Protein AF-A0A2L0UEU4-F1 (afdb_monomer_lite)

Foldseek 3Di:
DPPPCVQNPQKDKWKKQWDCPVVDAADFQFFKDFPNDGFWTWHDWDQDPPSGTMTMIIGGLPDDLQTWIWGDHPPDIITIHIDDPDHSPPRPPDDDPPDDPDDDD

Secondary structure (DSSP, 8-state):
--STTSSS-SEEEEEEEEP-TTSS-PPTTPEEEETTEEEEEEEEEEEETTTEEEEEEEEETTS-TT--EEEEETTEEEEEEEE-SS-TTTT--S-----------

Sequence (105 aa):
ARVHNLGHPPRRLTFLHLDGSQHTLPAPGSAVLSEGRTVGRVTSVGHHYEMGPIALAVLKRSVDASADLLVQDGEEAYAAAQEVIVAPDVGQVVGRATGFLRAPR

pLDDT: mean 87.71, std 14.93, range [52.97, 98.81]

InterPro domains:
  IPR013977 Aminomethyltransferase, C-terminal domain [PF08669] (11-79)
  IPR029043 Glycine cleavage T-protein/YgfZ, C-terminal [SSF101790] (11-80)

Radius of gyration: 18.19 Å; chains: 1; bounding box: 45×63×27 Å

Structure (mmCIF, N/CA/C/O backbone):
data_AF-A0A2L0UEU4-F1
#
_entry.id   AF-A0A2L0UEU4-F1
#
loop_
_atom_site.group_PDB
_atom_site.id
_atom_site.type_symbol
_atom_site.label_atom_id
_atom_site.label_alt_id
_atom_site.label_comp_id
_atom_site.label_asym_id
_atom_site.label_entity_id
_atom_site.label_seq_id
_atom_site.pdbx_PDB_ins_code
_atom_site.Cartn_x
_atom_site.Cartn_y
_atom_site.Cartn_z
_atom_site.occupancy
_atom_site.B_iso_or_equiv
_atom_site.auth_seq_id
_atom_site.auth_comp_id
_atom_site.auth_asym_id
_atom_site.auth_atom_id
_atom_site.pdbx_PDB_model_num
ATOM 1 N N . ALA A 1 1 ? -11.801 -21.118 14.857 1.00 52.97 1 ALA A N 1
ATOM 2 C CA . ALA A 1 1 ? -11.381 -20.517 13.571 1.00 52.97 1 ALA A CA 1
ATOM 3 C C . ALA A 1 1 ? -10.178 -21.229 12.907 1.00 52.97 1 ALA A C 1
ATOM 5 O O . ALA A 1 1 ? -9.324 -20.567 12.340 1.00 52.97 1 ALA A O 1
ATOM 6 N N . ARG A 1 2 ? -10.082 -22.575 12.937 1.00 58.53 2 ARG A N 1
ATOM 7 C CA . ARG A 1 2 ? -8.876 -23.303 12.463 1.00 58.53 2 ARG A CA 1
ATOM 8 C C . ARG A 1 2 ? -9.044 -24.047 11.128 1.00 58.53 2 ARG A C 1
ATOM 10 O O . ARG A 1 2 ? -8.053 -24.388 10.507 1.00 58.53 2 ARG A O 1
ATOM 17 N N . VAL A 1 3 ? -10.285 -24.278 10.692 1.00 63.97 3 VAL A N 1
ATOM 18 C CA . VAL A 1 3 ? -10.609 -25.143 9.538 1.00 63.97 3 VAL A CA 1
ATOM 19 C C . VAL A 1 3 ? -10.959 -24.389 8.252 1.00 63.97 3 VAL A C 1
ATOM 21 O O . VAL A 1 3 ? -10.728 -24.916 7.175 1.00 63.97 3 VAL A O 1
ATOM 24 N N . HIS A 1 4 ? -11.459 -23.152 8.328 1.00 54.06 4 HIS A N 1
ATOM 25 C CA . HIS A 1 4 ? -11.887 -22.406 7.131 1.00 54.06 4 HIS A CA 1
ATOM 26 C C . HIS A 1 4 ? -10.735 -21.784 6.322 1.00 54.06 4 HIS A C 1
ATOM 28 O O . HIS A 1 4 ? -10.936 -21.450 5.164 1.00 54.06 4 HIS A O 1
ATOM 34 N N . ASN A 1 5 ? -9.536 -21.664 6.901 1.00 56.25 5 ASN A N 1
ATOM 35 C CA . ASN A 1 5 ? -8.339 -21.159 6.212 1.00 56.25 5 ASN A CA 1
ATOM 36 C C . ASN A 1 5 ? -7.337 -22.281 5.893 1.00 56.25 5 ASN A C 1
ATOM 38 O O . ASN A 1 5 ? -6.158 -22.010 5.673 1.00 56.25 5 ASN A O 1
ATOM 42 N N . LEU A 1 6 ? -7.757 -23.553 5.941 1.00 64.88 6 LEU A N 1
ATOM 43 C CA . LEU A 1 6 ? -6.834 -24.660 5.706 1.00 64.88 6 LEU A CA 1
ATOM 44 C C . LEU A 1 6 ? -6.336 -24.611 4.254 1.00 64.88 6 LEU A C 1
ATOM 46 O O . LEU A 1 6 ? -7.121 -24.664 3.312 1.00 64.88 6 LEU A O 1
ATOM 50 N N . GLY A 1 7 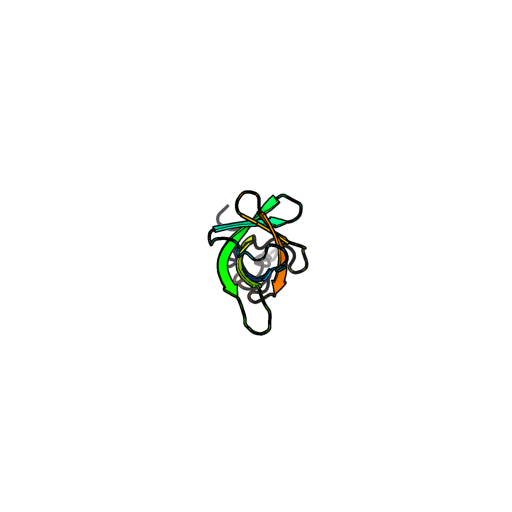? -5.024 -24.455 4.096 1.00 72.00 7 GLY A N 1
ATOM 51 C CA . GLY A 1 7 ? -4.369 -24.235 2.810 1.00 72.00 7 GLY A CA 1
ATOM 52 C C . GLY A 1 7 ? -4.214 -22.762 2.441 1.00 72.00 7 GLY A C 1
ATOM 53 O O . GLY A 1 7 ? -3.199 -22.430 1.850 1.00 72.00 7 GLY A O 1
ATOM 54 N N . HIS A 1 8 ? -5.126 -21.876 2.849 1.00 78.06 8 HIS A N 1
ATOM 55 C CA . HIS A 1 8 ? -5.220 -20.504 2.343 1.00 78.06 8 HIS A CA 1
ATOM 56 C C . HIS A 1 8 ? -4.707 -19.469 3.364 1.00 78.06 8 HIS A C 1
ATOM 58 O O . HIS A 1 8 ? -5.430 -19.131 4.310 1.00 78.06 8 HIS A O 1
ATOM 64 N N . PRO A 1 9 ? -3.468 -18.945 3.222 1.00 87.00 9 PRO A N 1
ATOM 65 C CA . PRO A 1 9 ? -2.913 -18.004 4.189 1.00 87.00 9 PRO A CA 1
ATOM 66 C C . PRO A 1 9 ? -3.790 -16.747 4.291 1.00 87.00 9 PRO A C 1
ATOM 68 O O . PRO A 1 9 ? -4.137 -16.172 3.262 1.00 87.00 9 PRO A O 1
ATOM 71 N N . PRO A 1 10 ? -4.114 -16.242 5.495 1.00 90.94 10 PRO A N 1
ATOM 72 C CA . PRO A 1 10 ? -5.080 -15.147 5.677 1.00 90.94 10 PRO A CA 1
ATOM 73 C C . PRO A 1 10 ? -4.600 -13.780 5.152 1.00 90.94 10 PRO A C 1
ATOM 75 O O . PRO A 1 10 ? -5.341 -12.794 5.189 1.00 90.94 10 PRO A O 1
ATOM 78 N N . ARG A 1 11 ? -3.348 -13.700 4.691 1.00 94.94 11 ARG A N 1
ATOM 79 C CA . ARG A 1 11 ? -2.706 -12.496 4.169 1.00 94.94 11 ARG A CA 1
ATOM 80 C C . ARG A 1 11 ? -1.970 -12.798 2.865 1.00 94.94 11 ARG A C 1
ATOM 82 O O . ARG A 1 11 ? -1.557 -13.937 2.641 1.00 94.94 11 ARG A O 1
ATOM 89 N N . ARG A 1 12 ? -1.806 -11.773 2.032 1.00 95.38 12 ARG A N 1
ATOM 90 C CA . ARG A 1 12 ? -1.031 -11.816 0.785 1.00 95.38 12 ARG A CA 1
ATOM 91 C C . ARG A 1 12 ? 0.038 -10.728 0.787 1.00 95.38 12 ARG A C 1
ATOM 93 O O . ARG A 1 12 ? -0.162 -9.687 1.413 1.00 95.38 12 ARG A O 1
ATOM 100 N N . LEU A 1 13 ? 1.146 -10.982 0.098 1.00 96.81 13 LEU A N 1
ATOM 101 C CA . LEU A 1 13 ? 2.130 -9.952 -0.223 1.00 96.81 13 LEU A CA 1
ATOM 102 C C . LEU A 1 13 ? 1.624 -9.154 -1.432 1.00 96.81 13 LEU A C 1
ATOM 104 O O . LEU A 1 13 ? 0.986 -9.706 -2.330 1.00 96.81 13 LEU A O 1
ATOM 108 N N . THR A 1 14 ? 1.861 -7.853 -1.439 1.00 97.75 14 THR A N 1
ATOM 109 C CA . THR A 1 14 ? 1.411 -6.933 -2.485 1.00 97.75 14 THR A CA 1
ATOM 110 C C . THR A 1 14 ? 2.491 -5.887 -2.712 1.00 97.75 14 THR A C 1
ATOM 112 O O . THR A 1 14 ? 3.128 -5.445 -1.753 1.00 97.75 14 THR A O 1
ATOM 115 N N . PHE A 1 15 ? 2.711 -5.533 -3.973 1.00 98.19 15 PHE A N 1
ATOM 116 C CA . PHE A 1 15 ? 3.566 -4.419 -4.356 1.00 98.19 15 PHE A CA 1
ATOM 117 C C . PHE A 1 15 ? 2.708 -3.153 -4.419 1.00 98.19 15 PHE A C 1
ATOM 119 O O . PHE A 1 15 ? 1.551 -3.215 -4.830 1.00 98.19 15 PHE A O 1
ATOM 126 N N . LEU A 1 16 ? 3.236 -2.027 -3.953 1.00 98.25 16 LEU A N 1
ATOM 127 C CA . LEU A 1 16 ? 2.536 -0.752 -3.894 1.00 98.25 16 LEU A CA 1
ATOM 128 C C . LEU A 1 16 ? 3.317 0.305 -4.664 1.00 98.25 16 LEU A C 1
ATOM 130 O O . LEU A 1 16 ? 4.502 0.516 -4.401 1.00 98.25 16 LEU A O 1
ATOM 134 N N . HIS A 1 17 ? 2.616 1.000 -5.550 1.00 97.69 17 HIS A N 1
ATOM 135 C CA . HIS A 1 17 ? 3.052 2.275 -6.108 1.00 97.69 17 HIS A CA 1
ATOM 136 C C . HIS A 1 17 ? 2.574 3.369 -5.169 1.00 97.69 17 HIS A C 1
ATOM 138 O O . HIS A 1 17 ? 1.370 3.463 -4.929 1.00 97.69 17 HIS A O 1
ATOM 144 N N . LEU A 1 18 ? 3.495 4.144 -4.607 1.00 97.38 18 LEU A N 1
ATOM 145 C CA . LEU A 1 18 ? 3.164 5.229 -3.692 1.00 97.38 18 LEU A CA 1
ATOM 146 C C . LEU A 1 18 ? 3.153 6.547 -4.459 1.00 97.38 18 LEU A C 1
ATOM 148 O O . LEU A 1 18 ? 4.017 6.792 -5.304 1.00 97.38 18 LEU A O 1
ATOM 152 N N . ASP A 1 19 ? 2.205 7.419 -4.141 1.00 93.44 19 ASP A N 1
ATOM 153 C CA . ASP A 1 19 ? 2.297 8.792 -4.605 1.00 93.44 19 ASP A CA 1
ATOM 154 C C . ASP A 1 19 ? 3.504 9.475 -3.932 1.00 93.44 19 ASP A C 1
ATOM 156 O O . ASP A 1 19 ? 3.783 9.288 -2.746 1.00 93.44 19 ASP A O 1
ATOM 160 N N . GLY A 1 20 ? 4.267 10.229 -4.724 1.00 85.75 20 GLY A N 1
ATOM 161 C CA . GLY A 1 20 ? 5.480 10.911 -4.274 1.00 85.75 20 GLY A CA 1
ATOM 162 C C . GLY A 1 20 ? 5.278 12.341 -3.783 1.00 85.75 20 GLY A C 1
ATOM 163 O O . GLY A 1 20 ? 6.267 13.057 -3.644 1.00 85.75 20 GLY A O 1
ATOM 164 N N . SER A 1 21 ? 4.043 12.791 -3.555 1.00 85.44 21 SER A N 1
ATOM 165 C CA . SER A 1 21 ? 3.735 14.185 -3.202 1.00 85.44 21 SER A CA 1
ATOM 166 C C . SER A 1 21 ? 4.365 14.624 -1.879 1.00 85.44 21 SER A C 1
ATOM 168 O O . SER A 1 21 ? 4.777 15.777 -1.743 1.00 85.44 21 SER A O 1
ATOM 170 N N . GLN A 1 22 ? 4.538 13.692 -0.941 1.00 83.88 22 GLN A N 1
ATOM 171 C CA . GLN A 1 22 ? 5.123 13.962 0.370 1.00 83.88 22 GLN A CA 1
ATOM 172 C C . GLN A 1 22 ? 6.648 14.156 0.329 1.00 83.88 22 GLN A C 1
ATOM 174 O O . GLN A 1 22 ? 7.223 14.620 1.307 1.00 83.88 22 GLN A O 1
ATOM 179 N N . HIS A 1 23 ? 7.322 13.832 -0.787 1.00 86.38 23 HIS A N 1
ATOM 180 C CA . HIS A 1 23 ? 8.794 13.850 -0.936 1.00 86.38 23 HIS A CA 1
ATOM 181 C C . HIS A 1 23 ? 9.564 13.013 0.109 1.00 86.38 23 HIS A C 1
ATOM 183 O O . HIS A 1 23 ? 10.795 13.034 0.156 1.00 86.38 23 HIS A O 1
ATOM 189 N 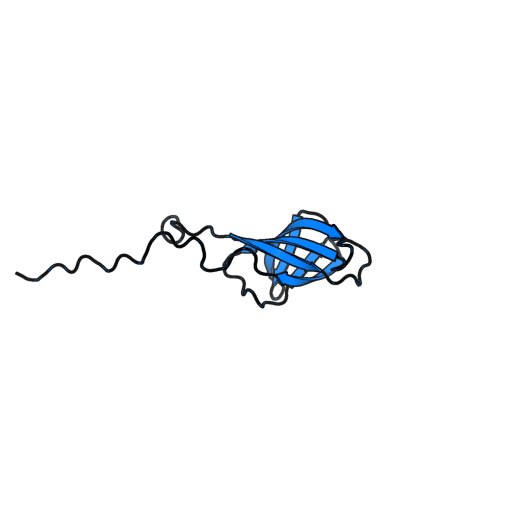N . THR A 1 24 ? 8.839 12.260 0.926 1.00 93.12 24 THR A N 1
ATOM 190 C CA . THR A 1 24 ? 9.301 11.326 1.943 1.00 93.12 24 THR A CA 1
ATOM 191 C C . THR A 1 24 ? 8.860 9.916 1.557 1.00 93.12 24 THR A C 1
ATOM 193 O O . THR A 1 24 ? 8.138 9.704 0.578 1.00 93.12 24 THR A O 1
ATOM 196 N N . LEU A 1 25 ? 9.336 8.928 2.309 1.00 95.62 25 LEU A N 1
ATOM 197 C CA . LEU A 1 25 ? 8.896 7.546 2.194 1.00 95.62 25 LEU A CA 1
ATOM 198 C C . LEU A 1 25 ? 8.323 7.103 3.540 1.00 95.62 25 LEU A C 1
ATOM 200 O O . LEU A 1 25 ? 8.943 7.401 4.564 1.00 95.62 25 LEU A O 1
ATOM 204 N N . PRO A 1 26 ? 7.224 6.329 3.551 1.00 97.44 26 PRO A N 1
ATOM 205 C CA . PRO A 1 26 ? 6.706 5.773 4.789 1.00 97.44 26 PRO A CA 1
ATOM 206 C C . PRO A 1 26 ? 7.715 4.797 5.402 1.00 97.44 26 PRO A C 1
ATOM 208 O O . PRO A 1 26 ? 8.429 4.074 4.700 1.00 97.44 26 PRO A O 1
ATOM 211 N N . ALA A 1 27 ? 7.734 4.698 6.725 1.00 97.69 27 ALA A N 1
ATOM 212 C CA . ALA A 1 27 ? 8.549 3.723 7.429 1.00 97.69 27 ALA A CA 1
ATOM 213 C C . ALA A 1 27 ? 8.006 2.288 7.250 1.00 97.69 27 ALA A C 1
ATOM 215 O O . ALA A 1 27 ? 6.786 2.068 7.186 1.00 97.69 27 ALA A O 1
ATOM 216 N N . PRO A 1 28 ? 8.871 1.255 7.252 1.00 98.31 28 PRO A N 1
ATOM 217 C CA . PRO A 1 28 ? 8.433 -0.122 7.451 1.00 98.31 28 PRO A CA 1
ATOM 218 C C . PRO A 1 28 ? 7.564 -0.258 8.709 1.00 98.31 28 PRO A C 1
ATOM 220 O O . PRO A 1 28 ? 7.905 0.240 9.778 1.00 98.31 28 PRO A O 1
ATOM 223 N N . GLY A 1 29 ? 6.436 -0.956 8.592 1.00 98.50 29 GLY A N 1
ATOM 224 C CA . GLY A 1 29 ? 5.437 -1.076 9.656 1.00 98.50 29 GLY A CA 1
ATOM 225 C C . GLY A 1 29 ? 4.267 -0.094 9.552 1.00 98.50 29 GLY A C 1
ATOM 226 O O . GLY A 1 29 ? 3.241 -0.358 10.190 1.00 98.50 29 GLY A O 1
ATOM 227 N N . SER A 1 30 ? 4.372 0.946 8.712 1.00 98.56 30 SER A N 1
ATOM 228 C CA . SER A 1 30 ? 3.288 1.897 8.425 1.00 98.56 30 SER A CA 1
ATOM 229 C C . SER A 1 30 ? 1.986 1.186 8.064 1.00 98.56 30 SER A C 1
ATOM 231 O O . SER A 1 30 ? 1.980 0.141 7.396 1.00 98.56 30 SER A O 1
ATOM 233 N N . ALA A 1 31 ? 0.869 1.721 8.554 1.00 98.69 31 ALA A N 1
ATOM 234 C CA . ALA A 1 31 ? -0.433 1.085 8.416 1.00 98.69 31 ALA A CA 1
ATOM 235 C C . ALA A 1 31 ? -0.962 1.269 6.994 1.00 98.69 31 ALA A C 1
ATOM 237 O O . ALA A 1 31 ? -0.977 2.377 6.478 1.00 98.69 31 ALA A O 1
ATOM 238 N N . VAL A 1 32 ? -1.455 0.192 6.381 1.00 98.75 32 VAL A N 1
ATOM 239 C CA . VAL A 1 32 ? -2.163 0.286 5.098 1.00 98.75 32 VAL A CA 1
ATOM 240 C C . VAL A 1 32 ? -3.657 0.286 5.366 1.00 98.75 32 VAL A C 1
ATOM 242 O O . VAL A 1 32 ? -4.160 -0.622 6.041 1.00 98.75 32 VAL A O 1
ATOM 245 N N . LEU A 1 33 ? -4.357 1.289 4.852 1.00 98.69 33 LEU A N 1
ATOM 246 C CA . LEU A 1 33 ? -5.783 1.512 5.028 1.00 98.69 33 LEU A CA 1
ATOM 247 C C . LEU A 1 33 ? -6.537 1.325 3.714 1.00 98.69 33 LEU A C 1
ATOM 249 O O . LEU A 1 33 ? -6.043 1.678 2.652 1.00 98.69 33 LEU A O 1
ATOM 253 N N . SER A 1 34 ? -7.754 0.802 3.823 1.00 98.25 34 SER A N 1
ATOM 254 C CA . SER A 1 34 ? -8.769 0.765 2.769 1.00 98.25 34 SER A CA 1
ATOM 255 C C . SER A 1 34 ? -10.045 1.314 3.390 1.00 98.25 34 SER A C 1
ATOM 257 O O . SER A 1 34 ? -10.433 0.845 4.464 1.00 98.25 34 SER A O 1
ATOM 259 N N . GLU A 1 35 ? -10.656 2.327 2.775 1.00 96.50 35 GLU A N 1
ATOM 260 C CA . GLU A 1 35 ? -11.863 2.989 3.309 1.00 96.50 35 GLU A CA 1
ATOM 261 C C . GLU A 1 35 ? -11.718 3.394 4.796 1.00 96.50 35 GLU A C 1
ATOM 263 O O . GLU A 1 35 ? -12.593 3.161 5.632 1.00 96.50 35 GLU A O 1
ATOM 268 N N . GLY A 1 36 ? -10.543 3.918 5.169 1.00 96.69 36 GLY A N 1
ATOM 269 C CA . GLY A 1 36 ? -10.231 4.344 6.540 1.00 96.69 36 GLY A CA 1
ATOM 270 C C . GLY A 1 36 ? -9.980 3.214 7.550 1.00 96.69 36 GLY A C 1
ATOM 271 O O . GLY A 1 36 ? -9.747 3.483 8.727 1.00 96.69 36 GLY A O 1
ATOM 272 N N . ARG A 1 37 ? -9.995 1.940 7.137 1.00 98.00 37 ARG A N 1
ATOM 273 C CA . ARG A 1 37 ? -9.750 0.788 8.023 1.00 98.00 37 ARG A CA 1
ATOM 274 C C . ARG A 1 37 ? -8.393 0.164 7.757 1.00 98.00 37 ARG A C 1
ATOM 276 O O . ARG A 1 37 ? -8.061 -0.132 6.617 1.00 98.00 37 ARG A O 1
ATOM 283 N N . THR A 1 38 ? -7.643 -0.157 8.811 1.00 98.50 38 THR A N 1
ATOM 284 C CA . THR A 1 38 ? -6.359 -0.855 8.661 1.00 98.50 38 THR A CA 1
ATOM 285 C C . THR A 1 38 ? -6.550 -2.271 8.111 1.00 98.50 38 THR A C 1
ATOM 287 O O . THR A 1 38 ? -7.147 -3.160 8.741 1.00 98.50 38 THR A O 1
ATOM 290 N N . VAL A 1 39 ? -5.981 -2.513 6.938 1.00 98.50 39 VAL A N 1
ATOM 291 C CA . VAL A 1 39 ? -6.035 -3.787 6.219 1.00 98.50 39 VAL A CA 1
ATOM 292 C C . VAL A 1 39 ? -4.681 -4.474 6.096 1.00 98.50 39 VAL A C 1
ATOM 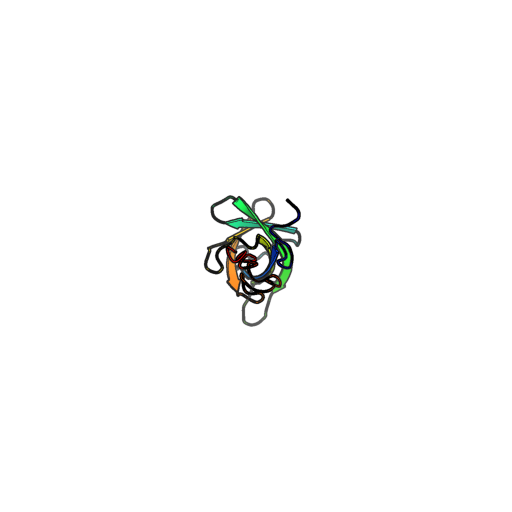294 O O . VAL A 1 39 ? -4.639 -5.679 5.858 1.00 98.50 39 VAL A O 1
ATOM 297 N N . GLY A 1 40 ? -3.579 -3.773 6.338 1.00 98.44 40 GLY A N 1
ATOM 298 C CA . GLY A 1 40 ? -2.245 -4.344 6.220 1.00 98.44 40 GLY A CA 1
ATOM 299 C C . GLY A 1 40 ? -1.167 -3.474 6.838 1.00 98.44 40 GLY A C 1
ATOM 300 O O . GLY A 1 40 ? -1.462 -2.537 7.580 1.00 98.44 40 GLY A O 1
ATOM 301 N N . ARG A 1 41 ? 0.084 -3.828 6.552 1.00 98.81 41 ARG A N 1
ATOM 302 C CA . ARG A 1 41 ? 1.262 -3.040 6.920 1.00 98.81 41 ARG A CA 1
ATOM 303 C C . ARG A 1 41 ? 2.312 -3.102 5.826 1.00 98.81 41 ARG A C 1
ATOM 305 O O . ARG A 1 41 ? 2.456 -4.141 5.176 1.00 98.81 41 ARG A O 1
ATOM 312 N N . VAL A 1 42 ? 3.043 -2.009 5.685 1.00 98.69 42 VAL A N 1
ATOM 313 C CA . VAL A 1 42 ? 4.247 -1.915 4.862 1.00 98.69 42 VAL A CA 1
ATOM 314 C C . VAL A 1 42 ? 5.364 -2.761 5.477 1.00 98.69 42 VAL A C 1
ATOM 316 O O . VAL A 1 42 ? 5.480 -2.864 6.697 1.00 98.69 42 VAL A O 1
ATOM 319 N N . THR A 1 43 ? 6.173 -3.390 4.631 1.00 98.50 43 THR A N 1
ATOM 320 C CA . THR A 1 43 ? 7.275 -4.287 5.019 1.00 98.50 43 THR A CA 1
ATOM 321 C C . THR A 1 43 ? 8.632 -3.781 4.552 1.00 98.50 43 THR A C 1
ATOM 323 O O . THR A 1 43 ? 9.585 -3.813 5.322 1.00 98.50 43 THR A O 1
ATOM 326 N N . SER A 1 44 ? 8.715 -3.274 3.325 1.00 98.19 44 SER A N 1
ATOM 327 C CA . SER A 1 44 ? 9.899 -2.622 2.772 1.00 98.19 44 SER A CA 1
ATOM 328 C C . SER A 1 44 ? 9.471 -1.483 1.856 1.00 98.19 44 SER A C 1
ATOM 330 O O . SER A 1 44 ? 8.352 -1.494 1.340 1.00 98.19 44 SER A O 1
ATOM 332 N N . VAL A 1 45 ? 10.348 -0.496 1.687 1.00 97.94 45 VAL A N 1
ATOM 333 C CA . VAL A 1 45 ? 10.085 0.736 0.931 1.00 97.94 45 VAL A CA 1
ATOM 334 C C . VAL A 1 45 ? 11.365 1.165 0.223 1.00 97.94 45 VAL A C 1
ATOM 336 O O . VAL A 1 45 ? 12.460 0.895 0.722 1.00 97.94 45 VAL A O 1
ATOM 339 N N . GLY A 1 46 ? 11.241 1.818 -0.929 1.00 96.38 46 GLY A N 1
ATOM 340 C CA . GLY A 1 46 ? 12.375 2.400 -1.636 1.00 96.38 46 GLY A CA 1
ATOM 341 C C . GLY A 1 46 ? 11.965 3.365 -2.744 1.00 96.38 46 GLY A C 1
ATOM 342 O O . GLY A 1 46 ? 10.801 3.439 -3.132 1.00 96.38 46 GLY A O 1
ATOM 343 N N . HIS A 1 47 ? 12.953 4.087 -3.271 1.00 95.62 47 HIS A N 1
ATOM 344 C CA . HIS A 1 47 ? 12.812 4.860 -4.502 1.00 95.62 47 HIS A CA 1
ATOM 345 C C . HIS A 1 47 ? 13.326 4.042 -5.683 1.00 95.62 47 HIS A C 1
ATOM 347 O O . HIS A 1 47 ? 14.516 3.738 -5.774 1.00 95.62 47 HIS A O 1
ATOM 353 N N . HIS A 1 48 ? 12.426 3.699 -6.594 1.00 95.81 48 HIS A N 1
ATOM 354 C CA . HIS A 1 48 ? 12.761 3.132 -7.886 1.00 95.81 48 HIS A CA 1
ATOM 355 C C . HIS A 1 48 ? 13.105 4.248 -8.877 1.00 95.81 48 HIS A C 1
ATOM 357 O O . HIS A 1 48 ? 12.440 5.281 -8.918 1.00 95.81 48 HIS A O 1
ATOM 363 N N . TYR A 1 49 ? 14.126 4.032 -9.705 1.00 93.38 49 TYR A N 1
ATOM 364 C CA . TYR A 1 49 ? 14.639 5.064 -10.610 1.00 93.38 49 TYR A CA 1
ATOM 365 C C . TYR A 1 49 ? 13.637 5.458 -11.715 1.00 93.38 49 TYR A C 1
ATOM 367 O O . TYR A 1 49 ? 13.535 6.630 -12.052 1.00 93.38 49 TYR A O 1
ATOM 375 N N . GLU A 1 50 ? 12.876 4.496 -12.249 1.00 94.50 50 GLU A N 1
ATOM 376 C CA . GLU A 1 50 ? 11.786 4.751 -13.211 1.00 94.50 50 GLU A CA 1
ATOM 377 C C . GLU A 1 50 ? 10.414 4.946 -12.549 1.00 94.50 50 GLU A C 1
ATOM 379 O O . GLU A 1 50 ? 9.749 5.945 -12.791 1.00 94.50 50 GLU A O 1
ATOM 384 N N . MET A 1 51 ? 9.979 3.993 -11.718 1.00 93.38 51 MET A N 1
ATOM 385 C CA . MET A 1 51 ? 8.638 3.988 -11.119 1.00 93.38 51 MET A CA 1
ATOM 386 C C . MET A 1 51 ? 8.454 5.006 -9.982 1.00 93.38 51 MET A C 1
ATOM 388 O O . MET A 1 51 ? 7.327 5.250 -9.565 1.00 93.38 51 MET A O 1
ATOM 392 N N . GLY A 1 52 ? 9.533 5.594 -9.456 1.00 94.50 52 GLY A N 1
ATOM 393 C CA . GLY A 1 52 ? 9.458 6.497 -8.312 1.00 94.50 52 GLY A CA 1
ATOM 394 C C . GLY A 1 52 ? 9.248 5.758 -6.977 1.00 94.50 52 GLY A C 1
ATOM 395 O O . GLY A 1 52 ? 9.836 4.696 -6.764 1.00 94.50 52 GLY A O 1
ATOM 396 N N . PRO A 1 53 ? 8.492 6.332 -6.026 1.00 97.06 53 PRO A N 1
ATOM 397 C CA . PRO A 1 53 ? 8.255 5.741 -4.705 1.00 97.06 53 PRO A CA 1
ATOM 398 C C . PRO A 1 53 ? 7.488 4.410 -4.760 1.00 97.06 53 PRO A C 1
ATOM 400 O O . PRO A 1 53 ? 6.371 4.335 -5.270 1.00 97.06 53 PRO A O 1
ATOM 403 N N . ILE A 1 54 ? 8.067 3.351 -4.187 1.00 97.62 54 ILE A N 1
ATOM 404 C CA . ILE A 1 54 ? 7.481 2.003 -4.175 1.00 97.62 54 ILE A CA 1
ATOM 405 C C . ILE A 1 54 ? 7.597 1.339 -2.801 1.00 97.62 54 ILE A C 1
ATOM 407 O O . ILE A 1 54 ? 8.498 1.638 -2.012 1.00 97.62 54 ILE A O 1
ATOM 411 N N . ALA A 1 55 ? 6.712 0.383 -2.521 1.00 98.38 55 ALA A N 1
ATOM 412 C CA . ALA A 1 55 ? 6.744 -0.402 -1.291 1.00 98.38 55 ALA A CA 1
ATOM 413 C C . ALA A 1 55 ? 6.252 -1.843 -1.475 1.00 98.38 55 ALA A C 1
ATOM 415 O O . ALA A 1 55 ? 5.507 -2.164 -2.395 1.00 98.38 55 ALA A O 1
ATOM 416 N N . LEU A 1 56 ? 6.619 -2.716 -0.538 1.00 98.56 56 LEU A N 1
ATOM 417 C CA . LEU A 1 56 ? 5.968 -4.008 -0.330 1.00 98.56 56 LEU A CA 1
ATOM 418 C C . LEU A 1 56 ? 5.098 -3.947 0.918 1.00 98.56 56 LEU A C 1
ATOM 420 O O . LEU A 1 56 ? 5.526 -3.452 1.963 1.00 98.56 56 LEU A O 1
ATOM 424 N N . ALA A 1 57 ? 3.916 -4.547 0.858 1.00 98.50 57 ALA A N 1
ATOM 425 C CA . ALA A 1 57 ? 3.007 -4.645 1.989 1.00 98.50 57 ALA A CA 1
ATOM 426 C C . ALA A 1 57 ? 2.394 -6.036 2.120 1.00 98.50 57 ALA A C 1
ATOM 428 O O . ALA A 1 57 ? 2.233 -6.778 1.152 1.00 98.50 57 ALA A O 1
ATOM 429 N N . VAL A 1 58 ? 1.997 -6.373 3.345 1.00 98.12 58 VAL A N 1
ATOM 430 C CA . VAL A 1 58 ? 1.219 -7.578 3.630 1.00 98.12 58 VAL A CA 1
ATOM 431 C C . VAL A 1 58 ? -0.204 -7.175 4.001 1.00 98.12 58 VAL A C 1
ATOM 433 O O . VAL A 1 58 ? -0.450 -6.619 5.080 1.00 98.12 58 VAL A O 1
ATOM 436 N N . LEU A 1 59 ? -1.153 -7.503 3.127 1.00 97.81 59 LEU A N 1
ATOM 437 C CA . LEU A 1 59 ? -2.565 -7.139 3.249 1.00 97.81 59 LEU A CA 1
ATOM 438 C C . LEU A 1 59 ? -3.416 -8.331 3.693 1.00 97.81 59 LEU A C 1
ATOM 440 O O . LEU A 1 59 ? -3.084 -9.489 3.423 1.00 97.81 59 LEU A O 1
ATOM 444 N N . LYS A 1 60 ? -4.540 -8.057 4.363 1.00 96.38 60 LYS A N 1
ATOM 445 C CA . LYS A 1 60 ? -5.633 -9.026 4.520 1.00 96.38 60 LYS A CA 1
ATOM 446 C C . LYS A 1 60 ? -6.041 -9.521 3.140 1.00 96.38 60 LYS A C 1
ATOM 448 O O . LYS A 1 60 ? -6.185 -8.741 2.206 1.00 96.38 60 LYS A O 1
ATOM 453 N N . ARG A 1 61 ? -6.280 -10.819 3.023 1.00 92.69 61 ARG A N 1
ATOM 454 C CA . ARG A 1 61 ? -6.617 -11.407 1.729 1.00 92.69 61 ARG A CA 1
ATOM 455 C C . ARG A 1 61 ? -7.966 -10.950 1.162 1.00 92.69 61 ARG A C 1
ATOM 457 O O . ARG A 1 61 ? -8.132 -10.935 -0.048 1.00 92.69 61 ARG A O 1
ATOM 464 N N . SER A 1 62 ? -8.890 -10.539 2.028 1.00 93.06 62 SER A N 1
ATOM 465 C CA . SER A 1 62 ? -10.206 -10.014 1.646 1.00 93.06 62 SER A CA 1
ATOM 466 C C . SER A 1 62 ? -10.169 -8.627 0.997 1.00 93.06 62 SER A C 1
ATOM 468 O O . SER A 1 62 ? -11.223 -8.115 0.644 1.00 93.06 62 SER A O 1
ATOM 470 N N . VAL A 1 63 ? -9.002 -7.980 0.918 1.00 96.19 63 VAL A N 1
ATOM 471 C CA . VAL A 1 63 ? -8.862 -6.671 0.272 1.00 96.19 63 VAL A CA 1
ATOM 472 C C . VAL A 1 63 ? -8.980 -6.854 -1.235 1.00 96.19 63 VAL A C 1
ATOM 474 O O . VAL A 1 63 ? -8.266 -7.676 -1.825 1.00 96.19 63 VAL A O 1
ATOM 477 N N . ASP A 1 64 ? -9.871 -6.084 -1.851 1.00 95.38 64 ASP A N 1
ATOM 478 C CA . ASP A 1 64 ? -10.008 -6.049 -3.301 1.00 95.38 64 ASP A CA 1
ATOM 479 C C . ASP A 1 64 ? -8.681 -5.604 -3.938 1.00 95.38 64 ASP A C 1
ATOM 481 O O . ASP A 1 6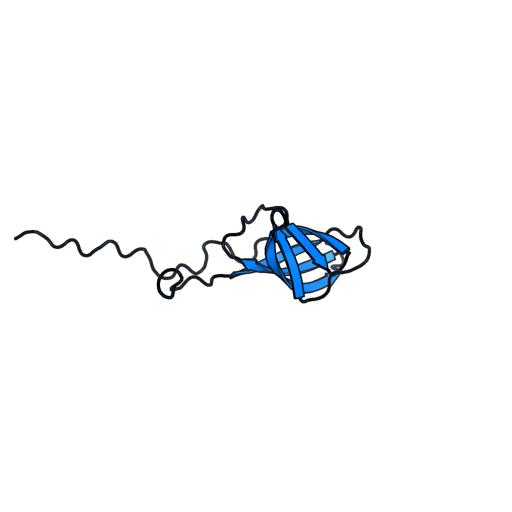4 ? -8.001 -4.720 -3.423 1.00 95.38 64 ASP A O 1
ATOM 485 N N . ALA A 1 65 ? -8.259 -6.268 -5.013 1.00 94.12 65 ALA A N 1
ATOM 486 C CA . ALA A 1 65 ? -6.982 -5.982 -5.668 1.00 94.12 65 ALA A CA 1
ATOM 487 C C . ALA A 1 65 ? -6.951 -4.623 -6.390 1.00 94.12 65 ALA A C 1
ATOM 489 O O . ALA A 1 65 ? -5.869 -4.119 -6.664 1.00 94.12 65 ALA A O 1
ATOM 490 N N . SER A 1 66 ? -8.116 -4.046 -6.673 1.00 94.88 66 SER A N 1
ATOM 491 C CA . SER A 1 66 ? -8.308 -2.729 -7.282 1.00 94.88 66 SER A CA 1
ATOM 492 C C . SER A 1 66 ? -8.696 -1.643 -6.276 1.00 94.88 66 SER A C 1
ATOM 494 O O . SER A 1 66 ? -8.910 -0.505 -6.675 1.00 94.88 66 SER A O 1
ATOM 496 N N . ALA A 1 67 ? -8.788 -1.970 -4.980 1.00 96.25 67 ALA A N 1
ATOM 497 C CA . ALA A 1 67 ? -9.100 -0.979 -3.956 1.00 96.25 67 ALA A CA 1
ATOM 498 C C . ALA A 1 67 ? -8.011 0.095 -3.869 1.00 96.25 67 ALA A C 1
ATOM 500 O O . ALA A 1 67 ? -6.823 -0.238 -3.776 1.00 96.25 67 ALA A O 1
ATOM 501 N N . ASP A 1 68 ? -8.446 1.353 -3.794 1.00 96.25 68 ASP A N 1
ATOM 502 C CA . ASP A 1 68 ? -7.597 2.484 -3.437 1.00 96.25 68 ASP A CA 1
ATOM 503 C C . ASP A 1 68 ? -7.135 2.343 -1.987 1.00 96.25 68 ASP A C 1
ATOM 505 O O . ASP A 1 68 ? -7.940 2.150 -1.064 1.00 96.25 68 ASP A O 1
ATOM 509 N N . LEU A 1 69 ? -5.822 2.435 -1.781 1.00 98.44 69 LEU A N 1
ATOM 510 C CA . LEU A 1 69 ? -5.215 2.318 -0.466 1.00 98.44 69 LEU A CA 1
ATOM 511 C C . LEU A 1 69 ? -4.557 3.628 -0.047 1.00 98.44 69 LEU A C 1
ATOM 513 O O . LEU A 1 69 ? -4.122 4.436 -0.864 1.00 98.44 69 LEU A O 1
ATOM 517 N N . LEU A 1 70 ? -4.441 3.794 1.265 1.00 98.38 70 LEU A N 1
ATOM 518 C CA . LEU A 1 70 ? -3.619 4.824 1.888 1.00 98.38 70 LEU A CA 1
ATOM 519 C C . LEU A 1 70 ? -2.588 4.148 2.780 1.00 98.38 70 LEU A C 1
ATOM 521 O O . LEU A 1 70 ? -2.935 3.286 3.591 1.00 98.38 70 LEU A O 1
ATOM 525 N N . VAL A 1 71 ? -1.326 4.536 2.659 1.00 98.44 71 VAL A N 1
ATOM 526 C CA . VAL A 1 71 ? -0.313 4.227 3.668 1.00 98.44 71 VAL A CA 1
ATOM 527 C C . VAL A 1 71 ? -0.278 5.388 4.649 1.00 98.44 71 VAL A C 1
ATOM 529 O O . VAL A 1 71 ? -0.076 6.519 4.232 1.00 98.44 71 VAL A O 1
ATOM 532 N N . GLN A 1 72 ? -0.482 5.112 5.933 1.00 98.19 72 GLN A N 1
ATOM 533 C CA . GLN A 1 72 ? -0.400 6.102 7.004 1.00 98.19 72 GLN A CA 1
ATOM 534 C C . GLN A 1 72 ? 0.873 5.881 7.816 1.00 98.19 72 GLN A C 1
ATOM 536 O O . GLN A 1 72 ? 1.062 4.794 8.384 1.00 98.19 72 GLN A O 1
ATOM 541 N N . ASP A 1 73 ? 1.685 6.929 7.909 1.00 97.56 73 ASP A N 1
ATOM 542 C CA . ASP A 1 73 ? 2.877 7.001 8.749 1.00 97.56 73 ASP A CA 1
ATOM 543 C C . ASP A 1 73 ? 2.836 8.273 9.605 1.00 97.56 73 ASP A C 1
ATOM 545 O O . ASP A 1 73 ? 3.020 9.385 9.117 1.00 97.56 73 ASP A O 1
ATOM 549 N N . GLY A 1 74 ? 2.515 8.127 10.893 1.00 95.62 74 GLY A N 1
ATOM 550 C CA . GLY A 1 74 ? 2.281 9.275 11.769 1.00 95.62 74 GLY A CA 1
ATOM 551 C C . GLY A 1 74 ? 1.166 10.184 11.236 1.00 95.62 74 GLY A C 1
ATOM 552 O O . GLY A 1 74 ? 0.022 9.747 11.091 1.00 95.62 74 GLY A O 1
ATOM 553 N N . GLU A 1 75 ? 1.505 11.443 10.965 1.00 94.62 75 GLU A N 1
ATOM 554 C CA . GLU A 1 75 ? 0.601 12.455 10.396 1.00 94.62 75 GLU A CA 1
ATOM 555 C C . GLU A 1 75 ? 0.608 12.468 8.858 1.00 94.62 75 GLU A C 1
ATOM 557 O O . GLU A 1 75 ? -0.255 13.096 8.245 1.00 94.62 75 GLU A O 1
ATOM 562 N N . GLU A 1 76 ? 1.539 11.750 8.226 1.00 95.69 76 GLU A N 1
ATOM 563 C CA . GLU A 1 76 ? 1.661 11.669 6.774 1.00 95.69 76 GLU A CA 1
ATOM 564 C C . GLU A 1 76 ? 0.814 10.528 6.204 1.00 95.69 76 GLU A C 1
ATOM 566 O O . GLU A 1 76 ? 0.683 9.445 6.788 1.00 95.69 76 GLU A O 1
ATOM 571 N N . ALA A 1 77 ? 0.251 10.780 5.025 1.00 96.38 77 ALA A N 1
ATOM 572 C CA . ALA A 1 77 ? -0.511 9.807 4.267 1.00 96.38 77 ALA A CA 1
ATOM 573 C C . ALA A 1 77 ? -0.037 9.797 2.813 1.00 96.38 77 ALA A C 1
ATOM 575 O O . ALA A 1 77 ? 0.215 10.849 2.230 1.00 96.38 77 ALA A O 1
ATOM 576 N N . TYR A 1 78 ? 0.051 8.603 2.239 1.00 97.62 78 TYR A N 1
ATOM 577 C CA . TYR A 1 78 ? 0.509 8.374 0.873 1.00 97.62 78 TYR A CA 1
ATOM 578 C C . TYR A 1 78 ? -0.569 7.585 0.138 1.00 97.62 78 TYR A C 1
ATOM 580 O O . TYR A 1 78 ? -0.944 6.497 0.600 1.00 97.62 78 TYR A O 1
ATOM 588 N N . ALA A 1 79 ? -1.078 8.093 -0.987 1.00 98.00 79 ALA A N 1
ATOM 589 C CA . ALA A 1 79 ? -1.958 7.290 -1.829 1.00 98.00 79 ALA A CA 1
ATOM 590 C C . ALA A 1 79 ? -1.166 6.108 -2.399 1.00 98.00 79 ALA A C 1
ATOM 592 O O . ALA A 1 79 ? -0.003 6.248 -2.779 1.00 98.00 79 ALA A O 1
ATOM 593 N N . ALA A 1 80 ? -1.779 4.927 -2.413 1.00 98.00 80 ALA A N 1
ATOM 594 C CA . ALA A 1 80 ? -1.106 3.697 -2.794 1.00 98.00 80 ALA A CA 1
ATOM 595 C C . ALA A 1 80 ? -1.966 2.855 -3.738 1.00 98.00 80 ALA A C 1
ATOM 597 O O . ALA A 1 80 ? -3.053 2.402 -3.371 1.00 98.00 80 ALA A O 1
ATOM 598 N N . ALA A 1 81 ? -1.443 2.594 -4.935 1.00 97.56 81 ALA A N 1
ATOM 599 C CA . ALA A 1 81 ? -2.047 1.678 -5.895 1.00 97.56 81 ALA A CA 1
ATOM 600 C C . ALA A 1 81 ? -1.422 0.283 -5.772 1.00 97.56 81 ALA A C 1
ATOM 602 O O . ALA A 1 81 ? -0.206 0.138 -5.621 1.00 97.56 81 ALA A O 1
ATOM 603 N N . GLN A 1 82 ? -2.260 -0.751 -5.832 1.00 97.75 82 GLN A N 1
ATOM 604 C CA . GLN A 1 82 ? -1.822 -2.141 -5.732 1.00 97.75 82 GLN A CA 1
ATOM 605 C C . GLN A 1 82 ? -1.313 -2.664 -7.076 1.00 97.75 82 GLN A C 1
ATOM 607 O O . GLN A 1 82 ? -1.986 -2.554 -8.097 1.00 97.75 82 GLN A O 1
ATOM 612 N N . GLU A 1 83 ? -0.177 -3.352 -7.044 1.00 96.69 83 GLU A N 1
ATOM 613 C CA . GLU A 1 83 ? 0.257 -4.271 -8.087 1.00 96.69 83 GLU A CA 1
ATOM 614 C C . GLU A 1 83 ? 0.264 -5.701 -7.525 1.00 96.69 83 GLU A C 1
ATOM 616 O O . GLU A 1 83 ? 0.885 -6.024 -6.499 1.00 96.69 83 GLU A O 1
ATOM 621 N N . VAL A 1 84 ? -0.509 -6.574 -8.173 1.00 93.38 84 VAL A N 1
ATOM 622 C CA . VAL A 1 84 ? -0.765 -7.930 -7.683 1.00 93.38 84 VAL A CA 1
ATOM 623 C C . VAL A 1 84 ? 0.396 -8.848 -8.040 1.00 93.38 84 VAL A C 1
ATOM 625 O O . VAL A 1 84 ? 0.527 -9.289 -9.175 1.00 93.38 84 VAL A O 1
ATOM 628 N N . ILE A 1 85 ? 1.179 -9.219 -7.028 1.00 92.38 85 ILE A N 1
ATOM 629 C CA . ILE A 1 85 ? 2.224 -10.252 -7.142 1.00 92.38 85 ILE A CA 1
ATOM 630 C C . ILE A 1 85 ? 1.775 -11.615 -6.592 1.00 92.38 85 ILE A C 1
ATOM 632 O O . ILE A 1 85 ? 2.259 -12.659 -7.019 1.00 92.38 85 ILE A O 1
ATOM 636 N N . VAL A 1 86 ? 0.824 -11.621 -5.650 1.00 89.69 86 VAL A N 1
ATOM 637 C CA . VAL A 1 86 ? 0.168 -12.830 -5.136 1.00 89.69 86 VAL A CA 1
ATOM 638 C C . VAL A 1 86 ? -1.329 -12.667 -5.335 1.00 89.69 86 VAL A C 1
ATOM 640 O O . VAL A 1 86 ? -1.960 -11.850 -4.662 1.00 89.69 86 VAL A O 1
ATOM 643 N N . ALA A 1 87 ? -1.903 -13.452 -6.245 1.00 84.81 87 ALA A N 1
ATOM 644 C CA . ALA A 1 87 ? -3.328 -13.372 -6.522 1.00 84.81 87 ALA A CA 1
ATOM 645 C C . ALA A 1 87 ? -4.178 -13.764 -5.285 1.00 84.81 87 ALA A C 1
ATOM 647 O O . ALA A 1 87 ? -3.786 -14.644 -4.504 1.00 84.81 87 ALA A O 1
ATOM 648 N N . PRO A 1 88 ? -5.326 -13.088 -5.061 1.00 81.75 88 PRO A N 1
ATOM 649 C CA . PRO A 1 88 ? -6.164 -13.288 -3.879 1.00 81.75 88 PRO A CA 1
ATOM 650 C C . PRO A 1 88 ? -6.655 -14.725 -3.670 1.00 81.75 88 PRO A C 1
ATOM 652 O O . PRO A 1 88 ? -6.902 -15.107 -2.532 1.00 81.75 88 PRO A O 1
ATOM 655 N N . ASP A 1 89 ? -6.775 -15.530 -4.716 1.00 80.00 89 ASP A N 1
ATOM 656 C CA . ASP A 1 89 ? -7.280 -16.908 -4.705 1.00 80.00 89 ASP A CA 1
ATOM 657 C C . ASP A 1 89 ? -6.176 -17.974 -4.531 1.00 80.00 89 ASP A C 1
ATOM 659 O O . ASP A 1 89 ? -6.452 -19.102 -4.113 1.00 80.00 89 ASP A O 1
ATOM 663 N N . VAL A 1 90 ? -4.905 -17.619 -4.749 1.00 73.31 90 VAL A N 1
ATOM 664 C CA . VAL A 1 90 ? -3.765 -18.551 -4.667 1.00 73.31 90 VAL A CA 1
ATOM 665 C C . VAL A 1 90 ? -3.609 -19.147 -3.266 1.00 73.31 90 VAL A C 1
ATOM 667 O O . VAL A 1 90 ? -3.693 -18.449 -2.251 1.00 73.31 90 VAL A O 1
ATOM 670 N N . GLY A 1 91 ? -3.318 -20.450 -3.213 1.00 67.44 91 GLY A N 1
ATOM 671 C CA . GLY A 1 91 ? -3.153 -21.215 -1.975 1.00 67.44 91 GLY A CA 1
ATOM 672 C C . GLY A 1 91 ? -4.423 -21.940 -1.526 1.00 67.44 91 GLY A C 1
ATOM 673 O O . GLY A 1 91 ? -4.472 -22.465 -0.428 1.00 67.44 91 G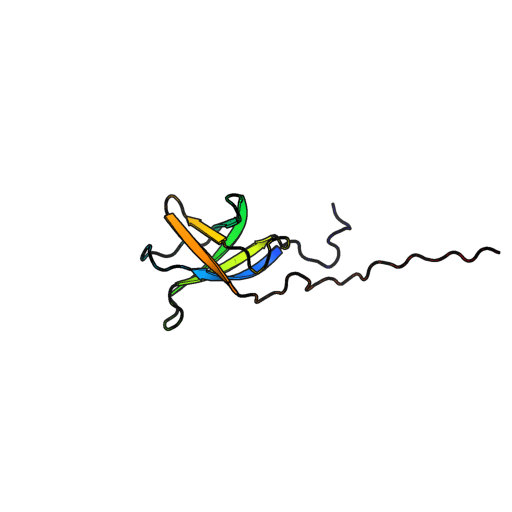LY A O 1
ATOM 674 N N . GLN A 1 92 ? -5.483 -22.011 -2.326 1.00 66.62 92 GLN A N 1
ATOM 675 C CA . GLN A 1 92 ? -6.627 -22.856 -1.981 1.00 66.62 92 GLN A CA 1
ATOM 676 C C . GLN A 1 92 ? -6.298 -24.346 -2.221 1.00 66.62 92 GLN A C 1
ATOM 678 O O . GLN A 1 92 ? -6.576 -24.893 -3.280 1.00 66.62 92 GLN A O 1
ATOM 683 N N . VAL A 1 93 ? -5.673 -25.012 -1.243 1.00 60.75 93 VAL A N 1
ATOM 684 C CA . VAL A 1 93 ? -5.218 -26.418 -1.384 1.00 60.75 93 VAL A CA 1
ATOM 685 C C . VAL A 1 93 ? -6.326 -27.439 -1.076 1.00 60.75 93 VAL A C 1
ATOM 687 O O . VAL A 1 93 ? -6.197 -28.616 -1.396 1.00 60.75 93 VAL A O 1
ATOM 690 N N . VAL A 1 94 ? -7.456 -27.014 -0.503 1.00 59.25 94 VAL A N 1
ATOM 691 C CA . VAL A 1 94 ? -8.592 -27.905 -0.227 1.00 59.25 94 VAL A CA 1
ATOM 692 C C . VAL A 1 94 ? -9.767 -27.508 -1.116 1.00 59.25 94 VAL A C 1
ATOM 694 O O . VAL A 1 94 ? -10.476 -26.535 -0.848 1.00 59.25 94 VAL A O 1
ATOM 697 N N . GLY A 1 95 ? -9.974 -28.270 -2.193 1.00 57.38 95 GLY A N 1
ATOM 698 C CA . GLY A 1 95 ? -11.240 -28.261 -2.919 1.00 57.38 95 GLY A CA 1
ATOM 699 C C . GLY A 1 95 ? -12.369 -28.580 -1.941 1.00 57.38 95 GLY A C 1
ATOM 700 O O . GLY A 1 95 ? -12.222 -29.443 -1.075 1.00 57.38 95 GLY A O 1
ATOM 701 N N . ARG A 1 96 ? -13.477 -27.841 -2.032 1.00 55.34 96 ARG A N 1
ATOM 702 C CA . ARG A 1 96 ? -14.671 -28.062 -1.206 1.00 55.34 96 ARG A CA 1
ATOM 703 C C . ARG A 1 96 ? -14.998 -29.556 -1.265 1.00 55.34 96 ARG A C 1
ATOM 705 O O . ARG A 1 96 ? -15.264 -30.049 -2.355 1.00 55.34 96 ARG A O 1
ATOM 712 N N . ALA A 1 97 ? -14.933 -30.272 -0.140 1.00 58.44 97 ALA A N 1
ATOM 713 C CA . ALA A 1 97 ? -15.301 -31.682 -0.117 1.00 58.44 97 ALA A CA 1
ATO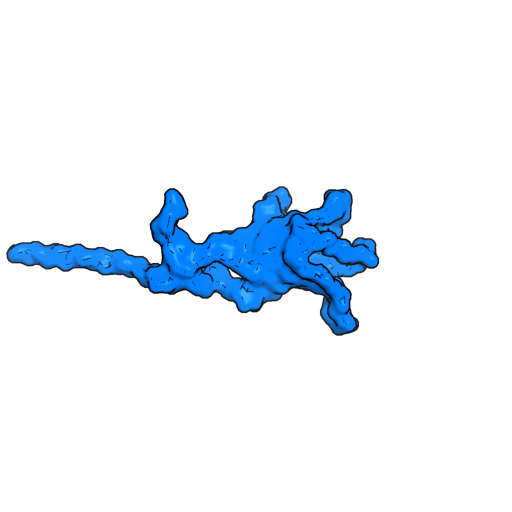M 714 C C . ALA A 1 97 ? -16.772 -31.784 -0.543 1.00 58.44 97 ALA A C 1
ATOM 716 O O . ALA A 1 97 ? -17.679 -31.470 0.230 1.00 58.44 97 ALA A O 1
ATOM 717 N N . THR A 1 98 ? -17.011 -32.136 -1.802 1.00 58.28 98 THR A N 1
ATOM 718 C CA . THR A 1 98 ? -18.319 -32.556 -2.281 1.00 58.28 98 THR A CA 1
ATOM 719 C C . THR A 1 98 ? -18.623 -33.839 -1.523 1.00 58.28 98 THR A C 1
ATOM 721 O O . THR A 1 98 ? -17.875 -34.809 -1.592 1.00 58.28 98 THR A O 1
ATOM 724 N N . GLY A 1 99 ? -19.626 -33.762 -0.647 1.00 53.75 99 GLY A N 1
ATOM 725 C CA . GLY A 1 99 ? -19.860 -34.747 0.399 1.00 53.75 99 GLY A CA 1
ATOM 726 C C . GLY A 1 99 ? -19.934 -36.185 -0.110 1.00 53.75 99 GLY A C 1
ATOM 727 O O . GLY A 1 99 ? -20.309 -36.447 -1.251 1.00 53.75 99 GLY A O 1
ATOM 728 N N . PHE A 1 100 ? -19.627 -37.125 0.784 1.00 63.38 100 PHE A N 1
ATOM 729 C CA . PHE A 1 100 ? -19.955 -38.533 0.599 1.00 63.38 100 PHE A CA 1
ATOM 730 C C . PHE A 1 100 ? -21.478 -38.664 0.461 1.00 63.38 100 PHE A C 1
ATOM 732 O O . PHE A 1 100 ? -22.197 -38.721 1.460 1.00 63.38 100 PHE A O 1
ATOM 739 N N . LEU A 1 101 ? -21.981 -38.678 -0.775 1.00 62.53 101 LEU A N 1
ATOM 740 C CA . LEU A 1 101 ? -23.355 -39.067 -1.061 1.00 62.53 101 LEU A CA 1
ATOM 741 C C . LEU A 1 101 ? -23.495 -40.535 -0.663 1.00 62.53 101 LEU A C 1
ATOM 743 O O . LEU A 1 101 ? -23.065 -41.450 -1.360 1.00 62.53 101 LEU A O 1
ATOM 747 N N . ARG A 1 102 ? -24.057 -40.744 0.525 1.00 60.19 102 ARG A N 1
ATOM 748 C CA . ARG A 1 102 ? -24.473 -42.049 1.017 1.00 60.19 102 ARG A CA 1
ATOM 749 C C . ARG A 1 102 ? -25.613 -42.515 0.111 1.00 60.19 102 ARG A C 1
ATOM 751 O O . ARG A 1 102 ? -26.702 -41.950 0.171 1.00 60.19 102 ARG A O 1
ATOM 758 N N . ALA A 1 103 ? -25.353 -43.497 -0.748 1.00 54.28 103 ALA A N 1
ATOM 759 C CA . ALA A 1 103 ? -26.402 -44.115 -1.551 1.00 54.28 103 ALA A CA 1
ATOM 760 C C . ALA A 1 103 ? -27.452 -44.756 -0.616 1.00 54.28 103 ALA A C 1
ATOM 762 O O . ALA A 1 103 ? -27.060 -45.436 0.343 1.00 54.28 103 ALA A O 1
ATOM 763 N N . PRO A 1 104 ? -28.762 -44.526 -0.829 1.00 68.38 104 PRO A N 1
ATOM 764 C CA . PRO A 1 104 ? -29.789 -45.278 -0.127 1.00 68.38 104 PRO A CA 1
ATOM 765 C C . PRO A 1 104 ? -29.794 -46.731 -0.629 1.00 68.38 104 PRO A C 1
ATOM 767 O O . PRO A 1 104 ? -29.470 -46.993 -1.786 1.00 68.38 104 PRO A O 1
ATOM 770 N N . ARG A 1 105 ? -30.079 -47.642 0.306 1.00 62.03 105 ARG A N 1
ATOM 771 C CA . ARG A 1 105 ? -30.062 -49.104 0.152 1.00 62.03 105 ARG A CA 1
ATOM 772 C C . ARG A 1 105 ? -31.076 -49.617 -0.859 1.00 62.03 105 ARG A C 1
ATOM 774 O O . ARG A 1 105 ? -32.190 -49.051 -0.876 1.00 62.03 105 ARG A O 1
#

Organism: NCBI:txid37921